Protein AF-A0A523JUL0-F1 (afdb_monomer_lite)

Structure (mmCIF, N/CA/C/O backbone):
data_AF-A0A523JUL0-F1
#
_entry.id   AF-A0A523JUL0-F1
#
loop_
_atom_site.group_PDB
_atom_site.id
_atom_site.type_symbol
_atom_site.label_atom_id
_atom_site.label_alt_id
_atom_site.label_comp_id
_atom_site.label_asym_id
_atom_site.label_entity_id
_atom_site.label_seq_id
_atom_site.pdbx_PDB_ins_code
_atom_site.Cartn_x
_atom_site.Cartn_y
_atom_site.Cartn_z
_atom_site.occupancy
_atom_site.B_iso_or_equiv
_atom_site.auth_seq_id
_atom_site.auth_comp_id
_atom_site.auth_asym_id
_atom_site.auth_atom_id
_atom_site.pdbx_PDB_model_num
ATOM 1 N N . MET A 1 1 ? -17.500 -25.337 -5.938 1.00 63.12 1 MET A N 1
ATOM 2 C CA . MET A 1 1 ? -17.241 -23.874 -6.028 1.00 63.12 1 MET A CA 1
ATOM 3 C C . MET A 1 1 ? -15.945 -23.398 -5.351 1.00 63.12 1 MET A C 1
ATOM 5 O O . MET A 1 1 ? -15.317 -22.486 -5.871 1.00 63.12 1 MET A O 1
ATOM 9 N N . ARG A 1 2 ? -15.477 -24.006 -4.244 1.00 71.81 2 ARG A N 1
ATOM 10 C CA . ARG A 1 2 ? -14.191 -23.640 -3.595 1.00 71.81 2 ARG A CA 1
ATOM 11 C C . ARG A 1 2 ? -12.949 -23.859 -4.476 1.00 71.81 2 ARG A C 1
ATOM 13 O O . ARG A 1 2 ? -12.008 -23.078 -4.403 1.00 71.81 2 ARG A O 1
ATOM 20 N N . LEU A 1 3 ? -12.970 -24.890 -5.322 1.00 74.12 3 LEU A N 1
ATOM 21 C CA . LEU A 1 3 ? -11.895 -25.204 -6.273 1.00 74.12 3 LEU A CA 1
ATOM 22 C C . LEU A 1 3 ? -11.822 -24.188 -7.423 1.00 74.12 3 LEU A C 1
ATOM 24 O O . LEU A 1 3 ? -10.732 -23.753 -7.760 1.00 74.12 3 LEU A O 1
ATOM 28 N N . LEU A 1 4 ? -12.973 -23.730 -7.928 1.00 83.12 4 LEU A N 1
ATOM 29 C CA . LEU A 1 4 ? -13.059 -22.721 -8.993 1.00 83.12 4 LEU A CA 1
ATOM 30 C C . LEU A 1 4 ? -12.527 -21.356 -8.530 1.00 83.12 4 LEU A C 1
ATOM 32 O O . LEU A 1 4 ? -11.818 -20.661 -9.248 1.00 83.12 4 LEU A O 1
ATOM 36 N N . ARG A 1 5 ? -12.824 -20.987 -7.278 1.00 84.44 5 ARG A N 1
ATOM 37 C CA . ARG A 1 5 ? -12.300 -19.757 -6.671 1.00 84.44 5 ARG A CA 1
ATOM 38 C C . ARG A 1 5 ? -10.791 -19.841 -6.411 1.00 84.44 5 ARG A C 1
ATOM 40 O O . ARG A 1 5 ? -10.106 -18.833 -6.536 1.00 84.44 5 ARG A O 1
ATOM 47 N N . ARG A 1 6 ? -10.276 -21.032 -6.070 1.00 88.31 6 ARG A N 1
ATOM 48 C CA . ARG A 1 6 ? -8.833 -21.289 -5.922 1.00 88.31 6 ARG A CA 1
ATOM 49 C C . ARG A 1 6 ? -8.107 -21.252 -7.263 1.00 88.31 6 ARG A C 1
ATOM 51 O O . ARG A 1 6 ? -7.078 -20.599 -7.346 1.00 88.31 6 ARG A O 1
ATOM 58 N N . SER A 1 7 ? -8.644 -21.886 -8.305 1.00 90.94 7 SER A N 1
ATOM 59 C C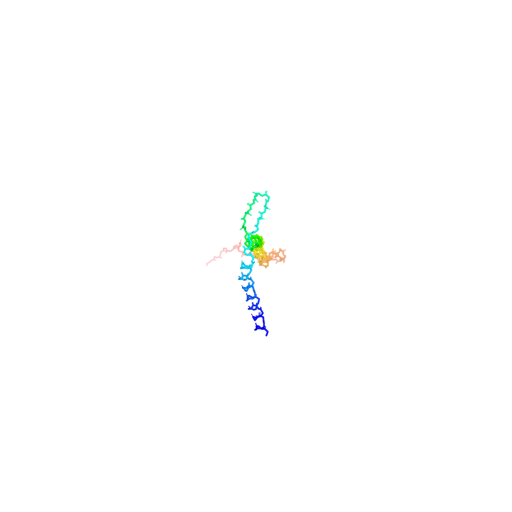A . SER A 1 7 ? -8.027 -21.872 -9.635 1.00 90.94 7 SER A CA 1
ATOM 60 C C . SER A 1 7 ? -8.000 -20.468 -10.230 1.00 90.94 7 SER A C 1
ATOM 62 O O . SER A 1 7 ? -6.983 -20.073 -10.784 1.00 90.94 7 SER A O 1
ATOM 64 N N . LEU A 1 8 ? -9.062 -19.678 -10.043 1.00 91.88 8 LEU A N 1
ATOM 65 C CA . LEU A 1 8 ? -9.094 -18.283 -10.483 1.00 91.88 8 LEU A CA 1
ATOM 66 C C . LEU A 1 8 ? -8.001 -17.456 -9.789 1.00 91.88 8 LEU A C 1
ATOM 68 O O . LEU A 1 8 ? -7.280 -16.720 -10.450 1.00 91.88 8 LEU A O 1
ATOM 72 N N . TRP A 1 9 ? -7.806 -17.647 -8.481 1.00 92.94 9 TRP A N 1
ATOM 73 C CA . TRP A 1 9 ? -6.705 -17.015 -7.747 1.00 92.94 9 TRP A CA 1
ATOM 74 C C . TRP A 1 9 ? -5.323 -17.439 -8.255 1.00 92.94 9 TRP A C 1
ATOM 76 O O . TRP A 1 9 ? -4.453 -16.591 -8.424 1.00 92.94 9 TRP A O 1
ATOM 86 N N . VAL A 1 10 ? -5.125 -18.730 -8.531 1.00 92.62 10 VAL A N 1
ATOM 87 C CA . VAL A 1 10 ? -3.861 -19.244 -9.083 1.00 92.62 10 VAL A CA 1
ATOM 88 C C . VAL A 1 10 ? -3.587 -18.655 -10.466 1.00 92.62 10 VAL A C 1
ATOM 90 O O . VAL A 1 10 ? -2.465 -18.234 -10.720 1.00 92.62 10 VAL A O 1
ATOM 93 N N . ILE A 1 11 ? -4.600 -18.560 -11.332 1.00 93.81 11 ILE A N 1
ATOM 94 C CA . ILE A 1 11 ? -4.474 -17.954 -12.666 1.00 93.81 11 ILE A CA 1
ATOM 95 C C . ILE A 1 11 ? -4.117 -16.472 -12.554 1.00 93.81 11 ILE A C 1
ATOM 97 O O . ILE A 1 11 ? -3.213 -16.017 -13.246 1.00 93.81 11 ILE A O 1
ATOM 101 N N . VAL A 1 12 ? -4.778 -15.726 -11.665 1.00 93.31 12 VAL A N 1
ATOM 102 C CA . VAL A 1 12 ? -4.469 -14.307 -11.439 1.00 93.31 12 VAL A CA 1
ATOM 103 C C . VAL A 1 12 ? -3.038 -14.134 -10.935 1.00 93.31 12 VAL A C 1
ATOM 105 O O . VAL A 1 12 ? -2.314 -13.299 -11.463 1.00 93.31 12 VAL A O 1
ATOM 108 N N . ILE A 1 13 ? -2.601 -14.943 -9.965 1.00 92.56 13 ILE A N 1
ATOM 109 C CA . ILE A 1 13 ? -1.222 -14.907 -9.457 1.00 92.56 13 ILE A CA 1
ATOM 110 C C . ILE A 1 13 ? -0.223 -15.251 -10.566 1.00 92.56 13 ILE A C 1
ATOM 112 O O . ILE A 1 13 ? 0.768 -14.546 -10.727 1.00 92.56 13 ILE A O 1
ATOM 116 N N . ALA A 1 14 ? -0.483 -16.305 -11.341 1.00 91.75 14 ALA A N 1
ATOM 117 C CA . ALA A 1 14 ? 0.384 -16.724 -12.437 1.00 91.75 14 ALA A CA 1
ATOM 118 C C . ALA A 1 14 ? 0.481 -15.646 -13.527 1.00 91.75 14 ALA A C 1
ATOM 120 O O . ALA A 1 14 ? 1.576 -15.349 -13.995 1.00 91.75 14 ALA A O 1
ATOM 121 N N . ALA A 1 15 ? -0.639 -15.012 -13.883 1.00 89.06 15 ALA A N 1
ATOM 122 C CA . ALA A 1 15 ? -0.665 -13.889 -14.812 1.00 89.06 15 ALA A CA 1
ATOM 123 C C . ALA A 1 15 ? 0.112 -12.685 -14.261 1.00 89.06 15 ALA A C 1
ATOM 125 O O . ALA A 1 15 ? 0.897 -12.082 -14.987 1.00 89.06 15 ALA A O 1
ATOM 126 N N . LEU A 1 16 ? -0.049 -12.368 -12.973 1.00 89.00 16 LEU A N 1
ATOM 127 C CA . LEU A 1 16 ? 0.676 -11.280 -12.317 1.00 89.00 16 LEU A CA 1
ATOM 128 C C . LEU A 1 16 ? 2.191 -11.531 -12.313 1.00 89.00 16 LEU A C 1
ATOM 130 O O . LEU A 1 16 ? 2.959 -10.624 -12.612 1.00 89.00 16 LEU A O 1
ATOM 134 N N . LEU A 1 17 ? 2.615 -12.762 -12.016 1.00 85.88 17 LEU A N 1
ATOM 135 C CA . LEU A 1 17 ? 4.014 -13.197 -12.082 1.00 85.88 17 LEU A CA 1
ATOM 136 C C . LEU A 1 17 ? 4.562 -13.112 -13.503 1.00 85.88 17 LEU A C 1
ATOM 138 O O . LEU A 1 17 ? 5.659 -12.599 -13.703 1.00 85.88 17 LEU A O 1
ATOM 142 N N . TYR A 1 18 ? 3.794 -13.583 -14.486 1.00 87.94 18 TYR A N 1
ATOM 143 C CA . TYR A 1 18 ? 4.187 -13.529 -15.888 1.00 87.94 18 TYR A CA 1
ATOM 144 C C . TYR A 1 18 ? 4.385 -12.083 -16.348 1.00 87.94 18 TYR A C 1
ATOM 146 O O . TYR A 1 18 ? 5.451 -11.750 -16.858 1.00 87.94 18 TYR A O 1
ATOM 154 N N . VAL A 1 19 ? 3.407 -11.207 -16.096 1.00 83.81 19 VAL A N 1
ATOM 155 C CA . VAL A 1 19 ? 3.506 -9.777 -16.416 1.00 83.81 19 VAL A CA 1
ATOM 156 C C . VAL A 1 19 ? 4.667 -9.143 -15.654 1.00 83.81 19 VAL A C 1
ATOM 158 O O . VAL A 1 19 ? 5.495 -8.486 -16.269 1.00 83.81 19 VAL A O 1
ATOM 161 N N . GLY A 1 20 ? 4.794 -9.392 -14.350 1.00 81.31 20 GLY A N 1
ATOM 162 C CA . GLY A 1 20 ? 5.873 -8.850 -13.523 1.00 81.31 20 GLY A CA 1
ATOM 163 C C . GLY A 1 20 ? 7.273 -9.279 -13.969 1.00 81.31 20 GLY A C 1
ATOM 164 O O . GLY A 1 20 ? 8.210 -8.500 -13.839 1.00 81.31 20 GLY A O 1
ATOM 165 N N . TRP A 1 21 ? 7.418 -10.477 -14.538 1.00 80.56 21 TRP A N 1
ATOM 166 C CA . TRP A 1 21 ? 8.682 -10.957 -15.099 1.00 80.56 21 TRP A CA 1
ATOM 167 C C . TRP A 1 21 ? 8.975 -10.377 -16.487 1.00 80.56 21 TRP A C 1
ATOM 169 O O . TRP A 1 21 ? 10.107 -10.003 -16.786 1.00 80.56 21 TRP A O 1
ATOM 179 N N . ARG A 1 22 ? 7.960 -10.295 -17.354 1.00 81.50 22 ARG A N 1
ATOM 180 C CA . ARG A 1 22 ? 8.109 -9.808 -18.735 1.00 81.50 22 ARG A CA 1
ATOM 181 C C . ARG A 1 22 ? 8.311 -8.298 -18.803 1.00 81.50 22 ARG A C 1
ATOM 183 O O . ARG A 1 22 ? 9.089 -7.814 -19.623 1.00 81.50 22 ARG A O 1
ATOM 190 N N . PHE A 1 23 ? 7.631 -7.560 -17.933 1.00 75.81 23 PHE A N 1
ATOM 191 C CA . PHE A 1 23 ? 7.558 -6.105 -17.975 1.00 75.81 23 PHE A CA 1
ATOM 192 C C . PHE A 1 23 ? 8.933 -5.413 -17.848 1.00 75.81 23 PHE A C 1
ATOM 194 O O . PHE A 1 23 ? 9.203 -4.541 -18.675 1.00 75.81 23 PHE A O 1
ATOM 201 N N . PRO A 1 24 ? 9.850 -5.824 -16.945 1.00 77.44 24 PRO A N 1
ATOM 202 C CA . PRO A 1 24 ? 11.205 -5.271 -16.873 1.00 77.44 24 PRO A CA 1
ATOM 203 C C . PRO A 1 24 ? 12.054 -5.573 -18.108 1.00 77.44 24 PRO A C 1
ATOM 205 O O . PRO A 1 24 ? 12.865 -4.744 -18.498 1.00 77.44 24 PRO A O 1
ATOM 208 N N . THR A 1 25 ? 11.873 -6.748 -18.723 1.00 76.00 25 THR A N 1
ATOM 209 C CA . THR A 1 25 ? 12.689 -7.169 -19.875 1.00 76.00 25 THR A CA 1
ATOM 210 C C . THR A 1 25 ? 12.346 -6.414 -21.155 1.00 76.00 25 THR A C 1
ATOM 212 O O . THR A 1 25 ? 13.237 -6.160 -21.956 1.00 76.00 25 THR A O 1
ATOM 215 N N . GLU A 1 26 ? 11.082 -6.023 -21.342 1.00 74.50 26 GLU A N 1
ATOM 216 C CA . GLU A 1 26 ? 10.661 -5.236 -22.513 1.00 74.50 26 GLU A CA 1
ATOM 217 C C . GLU A 1 26 ? 10.750 -3.731 -22.306 1.00 74.50 26 GLU A C 1
ATOM 219 O O . GLU A 1 26 ? 10.916 -2.995 -23.269 1.00 74.50 26 GLU A O 1
ATOM 224 N N . ASN A 1 27 ? 10.653 -3.269 -21.060 1.00 69.56 27 ASN A N 1
ATOM 225 C CA . ASN A 1 27 ? 10.635 -1.846 -20.717 1.00 69.56 27 ASN A CA 1
ATOM 226 C C . ASN A 1 27 ? 11.909 -1.456 -19.953 1.00 69.56 27 ASN A C 1
ATOM 228 O O . ASN A 1 27 ? 11.863 -0.675 -18.999 1.00 69.56 27 ASN A O 1
ATOM 232 N N . ALA A 1 28 ? 13.040 -2.052 -20.342 1.00 69.38 28 ALA A N 1
ATOM 233 C CA . ALA A 1 28 ? 14.364 -1.740 -19.803 1.00 69.38 28 ALA A CA 1
ATOM 234 C C . ALA A 1 28 ? 14.922 -0.411 -20.335 1.00 69.38 28 ALA A C 1
ATOM 236 O O . ALA A 1 28 ? 15.940 0.068 -19.837 1.00 69.38 28 ALA A O 1
ATOM 237 N N . GLU A 1 29 ? 14.273 0.179 -21.340 1.00 74.62 29 GLU A N 1
ATOM 238 C CA . GLU A 1 29 ? 14.655 1.475 -21.882 1.00 74.62 29 GLU A CA 1
ATOM 239 C C . GLU A 1 29 ? 14.487 2.557 -20.804 1.00 74.62 29 GLU A C 1
ATOM 241 O O . GLU A 1 29 ? 13.408 2.759 -20.237 1.00 74.62 29 GLU A O 1
ATOM 246 N N . GLY A 1 30 ? 15.605 3.192 -20.452 1.00 72.88 30 GLY A N 1
ATOM 247 C CA . GLY A 1 30 ? 15.655 4.221 -19.424 1.00 72.88 30 GLY A CA 1
ATOM 248 C C . GLY A 1 30 ? 15.119 5.535 -19.971 1.00 72.88 30 GLY A C 1
ATOM 249 O O . GLY A 1 30 ? 15.658 6.066 -20.938 1.00 72.88 30 GLY A O 1
ATOM 250 N N . ILE A 1 31 ? 14.087 6.083 -19.334 1.00 75.38 31 ILE A N 1
ATOM 251 C CA . ILE A 1 31 ? 13.537 7.394 -19.689 1.00 75.38 31 ILE A CA 1
ATOM 252 C C . ILE A 1 31 ? 14.048 8.418 -18.673 1.00 75.38 31 ILE A C 1
ATOM 254 O O . ILE A 1 31 ? 14.170 8.125 -17.482 1.00 75.38 31 ILE A O 1
ATOM 258 N N . ALA A 1 32 ? 14.366 9.627 -19.137 1.00 76.25 32 ALA A N 1
ATOM 259 C CA . ALA A 1 32 ? 14.673 10.744 -18.251 1.00 76.25 32 ALA A CA 1
ATOM 260 C C . ALA A 1 32 ? 13.377 11.255 -17.606 1.00 76.25 32 ALA A C 1
ATOM 262 O O . ALA A 1 32 ? 12.456 11.679 -18.306 1.00 76.25 32 ALA A O 1
ATOM 263 N N . ILE A 1 33 ? 13.296 11.215 -16.275 1.00 74.38 33 ILE A N 1
ATOM 264 C CA . ILE A 1 33 ? 12.126 11.698 -15.538 1.00 74.38 33 ILE A CA 1
ATOM 265 C C . ILE A 1 33 ? 12.496 12.998 -14.828 1.00 74.38 33 ILE A C 1
ATOM 267 O O . ILE A 1 33 ? 13.289 13.007 -13.883 1.00 74.38 33 ILE A O 1
ATOM 271 N N . SER A 1 34 ? 11.897 14.097 -15.281 1.00 77.19 34 SER A N 1
ATOM 272 C CA . SER A 1 34 ? 12.016 15.408 -14.642 1.00 77.19 34 SER A CA 1
ATOM 273 C C . SER A 1 34 ? 10.928 15.581 -13.587 1.00 77.19 34 SER A C 1
ATOM 275 O O . SER A 1 34 ? 9.740 15.613 -13.904 1.00 77.19 34 SER A O 1
ATOM 277 N N . TYR A 1 35 ? 11.338 15.717 -12.330 1.00 78.94 35 TYR A N 1
ATOM 278 C CA . TYR A 1 35 ? 10.473 16.026 -11.196 1.00 78.94 35 TYR A CA 1
ATOM 279 C C . TYR A 1 35 ? 10.657 17.480 -10.750 1.00 78.94 35 TYR A C 1
ATOM 281 O O . TYR A 1 35 ? 11.620 18.150 -11.116 1.00 78.94 35 TYR A O 1
ATOM 289 N N . LEU A 1 36 ? 9.752 17.958 -9.889 1.00 76.69 36 LEU A N 1
ATOM 290 C CA . LEU A 1 36 ? 9.770 19.329 -9.362 1.00 76.69 36 LEU A CA 1
ATOM 291 C C . LEU A 1 36 ? 11.075 19.688 -8.616 1.00 76.69 36 LEU A C 1
ATOM 293 O O . LEU A 1 36 ? 11.420 20.860 -8.528 1.00 76.69 36 LEU A O 1
ATOM 297 N N . PHE A 1 37 ? 11.802 18.689 -8.100 1.00 81.00 37 PHE A N 1
ATOM 298 C CA . PHE A 1 37 ? 13.017 18.864 -7.290 1.00 81.00 37 PHE A CA 1
ATOM 299 C C . PHE A 1 37 ? 14.301 18.322 -7.941 1.00 81.00 37 PHE A C 1
ATOM 301 O O . PHE A 1 37 ? 15.346 18.316 -7.296 1.00 81.00 37 PHE A O 1
ATOM 308 N N . GLY A 1 38 ? 14.248 17.846 -9.188 1.00 75.50 38 GLY A N 1
ATOM 309 C CA . GLY A 1 38 ? 15.424 17.303 -9.871 1.00 75.50 38 GLY A CA 1
ATOM 310 C C . GLY A 1 38 ? 15.089 16.362 -11.023 1.00 75.50 38 GLY A C 1
ATOM 311 O O . GLY A 1 38 ? 13.933 16.000 -11.241 1.00 75.50 38 GLY A O 1
ATOM 312 N N . THR A 1 39 ? 16.120 15.955 -11.756 1.00 78.19 39 THR A N 1
ATOM 313 C CA . THR A 1 39 ? 16.021 15.061 -12.913 1.00 78.19 39 THR A CA 1
ATOM 314 C C . THR A 1 39 ? 16.716 13.742 -12.613 1.00 78.19 39 THR A C 1
ATOM 316 O O . THR A 1 39 ? 17.886 13.729 -12.233 1.00 78.19 39 THR A O 1
ATOM 319 N N . PHE A 1 40 ? 16.010 12.630 -12.803 1.00 76.44 40 PHE A N 1
ATOM 320 C CA . PHE A 1 40 ? 16.631 11.312 -12.808 1.00 76.44 40 PHE A CA 1
ATOM 321 C C . PHE A 1 40 ? 16.861 10.874 -14.252 1.00 76.44 40 PHE A C 1
ATOM 323 O O . PHE A 1 40 ? 15.909 10.718 -15.019 1.00 76.44 40 PHE A O 1
ATOM 330 N N . GLU A 1 41 ? 18.124 10.680 -14.620 1.00 73.50 41 GLU A N 1
ATOM 331 C CA . GLU A 1 41 ? 18.499 10.128 -15.919 1.00 73.50 41 GLU A CA 1
ATOM 332 C C . GLU A 1 41 ? 18.451 8.596 -15.886 1.00 73.50 41 GLU A C 1
ATOM 334 O O . GLU A 1 41 ? 18.785 7.971 -14.880 1.00 73.50 41 GLU A O 1
ATOM 339 N N . ALA A 1 42 ? 18.029 8.000 -17.004 1.00 75.94 42 ALA A N 1
ATOM 340 C CA . ALA A 1 42 ? 18.061 6.558 -17.248 1.00 75.94 42 ALA A CA 1
ATOM 341 C C . ALA A 1 42 ? 17.320 5.682 -16.215 1.00 75.94 42 ALA A C 1
ATOM 343 O O . ALA A 1 42 ? 17.737 4.555 -15.942 1.00 75.94 42 ALA A O 1
ATOM 344 N N . VAL A 1 43 ? 16.196 6.151 -15.660 1.00 77.44 43 VAL A N 1
ATOM 345 C CA . VAL A 1 43 ? 15.364 5.306 -14.790 1.00 77.44 43 VAL A CA 1
ATOM 346 C C . VAL A 1 43 ? 14.417 4.468 -15.651 1.00 77.44 43 VAL A C 1
ATOM 348 O O . VAL A 1 43 ? 13.636 5.033 -16.423 1.00 77.44 43 VAL A O 1
ATOM 351 N N . PRO A 1 44 ? 14.430 3.127 -15.526 1.00 80.94 44 PRO A N 1
ATOM 352 C CA . PRO A 1 44 ? 13.452 2.292 -16.205 1.00 80.94 44 PRO A CA 1
ATOM 353 C C . PRO A 1 44 ? 12.044 2.607 -15.700 1.00 80.94 44 PRO A C 1
ATOM 355 O O . PRO A 1 44 ? 11.802 2.680 -14.490 1.00 80.94 44 PRO A O 1
ATOM 358 N N . VAL A 1 45 ? 11.091 2.737 -16.622 1.00 79.00 45 VAL A N 1
ATOM 359 C CA . VAL A 1 45 ? 9.698 3.113 -16.313 1.00 79.00 45 VAL A CA 1
ATOM 360 C C . VAL A 1 45 ? 9.082 2.196 -15.258 1.00 79.00 45 VAL A C 1
ATOM 362 O O . VAL A 1 45 ? 8.378 2.656 -14.360 1.00 79.00 45 VAL A O 1
ATOM 365 N N . TRP A 1 46 ? 9.390 0.900 -15.319 1.00 77.38 46 TRP A N 1
ATOM 366 C CA . TRP A 1 46 ? 8.863 -0.082 -14.378 1.00 77.38 46 TRP A CA 1
ATOM 367 C C . TRP A 1 46 ? 9.285 0.187 -12.929 1.00 77.38 46 TRP A C 1
ATOM 369 O O . TRP A 1 46 ? 8.472 0.000 -12.024 1.00 77.38 46 TRP A O 1
ATOM 379 N N . VAL A 1 47 ? 10.510 0.675 -12.701 1.00 81.44 47 VAL A N 1
ATOM 380 C CA . VAL A 1 47 ? 11.009 1.012 -11.359 1.00 81.44 47 VAL A CA 1
ATOM 381 C C . VAL A 1 47 ? 10.242 2.206 -10.811 1.00 81.44 47 VAL A C 1
ATOM 383 O O . VAL A 1 47 ? 9.765 2.162 -9.678 1.00 81.44 47 VAL A O 1
ATOM 386 N N . ALA A 1 48 ? 10.080 3.254 -11.621 1.00 82.25 48 ALA A N 1
ATOM 387 C CA . ALA A 1 48 ? 9.363 4.459 -11.218 1.00 82.25 48 ALA A CA 1
ATOM 388 C C . ALA A 1 48 ? 7.895 4.157 -10.875 1.00 82.25 48 ALA A C 1
ATOM 390 O O . ALA A 1 48 ? 7.380 4.612 -9.854 1.00 82.25 48 ALA A O 1
ATOM 391 N N . LEU A 1 49 ? 7.238 3.332 -11.692 1.00 83.31 49 LEU A N 1
ATOM 392 C CA . LEU A 1 49 ? 5.835 2.965 -11.517 1.00 83.31 49 LEU A CA 1
ATOM 393 C C . LEU A 1 49 ? 5.634 2.072 -10.283 1.00 83.31 49 LEU A C 1
ATOM 395 O O . LEU A 1 49 ? 4.704 2.289 -9.504 1.00 83.31 49 LEU A O 1
ATOM 399 N N . LEU A 1 50 ? 6.545 1.121 -10.053 1.00 84.19 50 LEU A N 1
ATOM 400 C CA . LEU A 1 50 ? 6.533 0.261 -8.870 1.00 84.19 50 LEU A CA 1
ATOM 401 C C . LEU A 1 50 ? 6.826 1.049 -7.587 1.00 84.19 50 LEU A C 1
ATOM 403 O O . LEU A 1 50 ? 6.166 0.825 -6.575 1.00 84.19 50 LEU A O 1
ATOM 407 N N . ALA A 1 51 ? 7.757 2.003 -7.630 1.00 86.38 51 ALA A N 1
ATOM 408 C CA . ALA A 1 51 ? 8.045 2.889 -6.507 1.00 86.38 51 ALA A CA 1
ATOM 409 C C . ALA A 1 51 ? 6.844 3.786 -6.173 1.00 86.38 51 ALA A C 1
ATOM 411 O O . ALA A 1 51 ? 6.438 3.857 -5.013 1.00 86.38 51 ALA A O 1
ATOM 412 N N . ALA A 1 52 ? 6.222 4.411 -7.178 1.00 88.00 52 ALA A N 1
ATOM 413 C CA . ALA A 1 52 ? 5.029 5.235 -6.990 1.00 88.00 52 ALA A CA 1
ATOM 414 C C . ALA A 1 52 ? 3.866 4.425 -6.396 1.00 88.00 52 ALA A C 1
ATOM 416 O O . ALA A 1 52 ? 3.234 4.853 -5.426 1.00 88.00 52 ALA A O 1
ATOM 417 N N . PHE A 1 53 ? 3.625 3.221 -6.926 1.00 89.94 53 PHE A N 1
ATOM 418 C CA . PHE A 1 53 ? 2.626 2.307 -6.383 1.00 89.94 53 PHE A CA 1
ATOM 419 C C . PHE A 1 53 ? 2.960 1.883 -4.948 1.00 89.94 53 PHE A C 1
ATOM 421 O O . PHE A 1 53 ? 2.090 1.924 -4.081 1.00 89.94 53 PHE A O 1
ATOM 428 N N . GLY A 1 54 ? 4.216 1.523 -4.674 1.00 91.81 54 GLY A N 1
ATOM 429 C CA . GLY A 1 54 ? 4.680 1.115 -3.350 1.00 91.81 54 GLY A CA 1
ATOM 430 C C . GLY A 1 54 ? 4.500 2.210 -2.301 1.00 91.81 54 GLY A C 1
ATOM 431 O O . GLY A 1 54 ? 3.978 1.942 -1.220 1.00 91.81 54 GLY A O 1
ATOM 432 N N . ILE A 1 55 ? 4.844 3.456 -2.638 1.00 93.19 55 ILE A N 1
ATOM 433 C CA . ILE A 1 55 ? 4.628 4.622 -1.772 1.00 93.19 55 ILE A CA 1
ATOM 434 C C . ILE A 1 55 ? 3.130 4.838 -1.533 1.00 93.19 55 ILE A C 1
ATOM 436 O O . ILE A 1 55 ? 2.706 4.988 -0.386 1.00 93.19 55 ILE A O 1
ATOM 440 N N . GLY A 1 56 ? 2.312 4.799 -2.589 1.00 92.38 56 GLY A N 1
ATOM 441 C CA . GLY A 1 56 ? 0.859 4.931 -2.475 1.00 92.38 56 GLY A CA 1
ATOM 442 C C . GLY A 1 56 ? 0.236 3.848 -1.588 1.00 92.38 56 GLY A C 1
ATOM 443 O O . GLY A 1 56 ? -0.565 4.154 -0.704 1.00 92.38 56 GLY A O 1
ATOM 444 N N . ALA A 1 57 ? 0.648 2.592 -1.763 1.00 91.75 57 ALA A N 1
ATOM 445 C CA . ALA A 1 57 ? 0.195 1.464 -0.957 1.00 91.75 57 ALA A CA 1
ATOM 446 C C . ALA A 1 57 ? 0.616 1.602 0.513 1.00 91.75 57 ALA A C 1
ATOM 448 O O . ALA A 1 57 ? -0.196 1.349 1.407 1.00 91.75 57 ALA A O 1
ATOM 449 N N . LEU A 1 58 ? 1.846 2.050 0.781 1.00 92.88 58 LEU A N 1
ATOM 450 C CA . LEU A 1 58 ? 2.331 2.326 2.135 1.00 92.88 58 LEU A CA 1
ATOM 451 C C . LEU A 1 58 ? 1.495 3.406 2.820 1.00 92.88 58 LEU A C 1
ATOM 453 O O . LEU A 1 58 ? 1.017 3.198 3.934 1.00 92.88 58 LEU A O 1
ATOM 457 N N . LEU A 1 59 ? 1.268 4.532 2.140 1.00 93.44 59 LEU A N 1
ATOM 458 C CA . LEU A 1 59 ? 0.462 5.633 2.667 1.00 93.44 59 LEU A CA 1
ATOM 459 C C . LEU A 1 59 ? -0.990 5.211 2.905 1.00 93.44 59 LEU A C 1
ATOM 461 O O . LEU A 1 59 ? -1.548 5.507 3.961 1.00 93.44 59 LEU A O 1
ATOM 465 N N . ALA A 1 60 ? -1.593 4.474 1.971 1.00 91.00 60 ALA A N 1
ATOM 466 C CA . ALA A 1 60 ? -2.948 3.952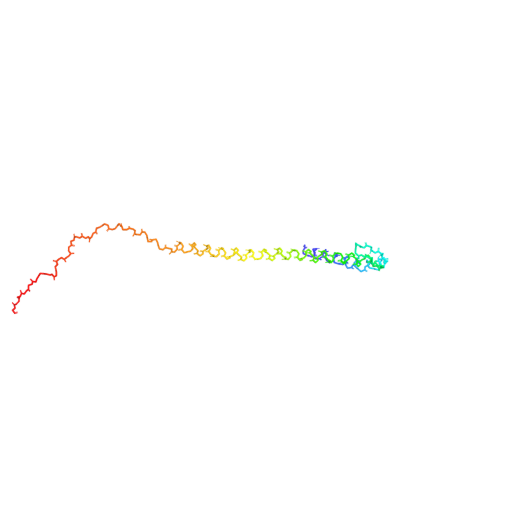 2.121 1.00 91.00 60 ALA A CA 1
ATOM 467 C C . ALA A 1 60 ? -3.056 2.979 3.304 1.00 91.00 60 ALA A C 1
ATOM 469 O O . ALA A 1 60 ? -3.999 3.057 4.095 1.00 91.00 60 ALA A O 1
ATOM 470 N N . THR A 1 61 ? -2.068 2.095 3.464 1.00 89.31 61 THR A N 1
ATOM 471 C CA . THR A 1 61 ? -2.012 1.140 4.577 1.00 89.31 61 THR A CA 1
ATOM 472 C C . THR A 1 61 ? -1.849 1.863 5.908 1.00 89.31 61 THR A C 1
ATOM 474 O O . THR A 1 61 ? -2.572 1.561 6.854 1.00 89.31 61 THR A O 1
ATOM 477 N N . MET A 1 62 ? -0.964 2.859 5.970 1.00 91.69 62 MET A N 1
ATOM 478 C CA . MET A 1 62 ? -0.756 3.688 7.156 1.00 91.69 62 MET A CA 1
ATOM 479 C C . MET A 1 62 ? -2.023 4.475 7.523 1.00 91.69 62 MET A C 1
ATOM 481 O O . MET A 1 62 ? -2.444 4.504 8.675 1.00 91.69 62 MET A O 1
ATOM 485 N N . ALA A 1 63 ? -2.692 5.082 6.543 1.00 90.62 63 ALA A N 1
ATOM 486 C CA . ALA A 1 63 ? -3.935 5.813 6.779 1.00 90.62 63 ALA A CA 1
ATOM 487 C C . ALA A 1 63 ? -5.067 4.888 7.260 1.00 90.62 63 ALA A C 1
ATOM 489 O O . ALA A 1 63 ? -5.827 5.237 8.168 1.00 90.62 63 ALA A O 1
ATOM 490 N N . SER A 1 64 ? -5.178 3.696 6.669 1.00 89.56 64 SER A N 1
ATOM 491 C CA . SER A 1 64 ? -6.171 2.694 7.056 1.00 89.56 64 SER A CA 1
ATOM 492 C C . SER A 1 64 ? -5.906 2.142 8.460 1.00 89.56 64 SER A C 1
ATOM 494 O O . SER A 1 64 ? -6.824 2.076 9.280 1.00 89.56 64 SER A O 1
ATOM 496 N N . SER A 1 65 ? -4.649 1.826 8.787 1.00 85.62 65 SER A N 1
ATOM 497 C CA . SER A 1 65 ? -4.274 1.281 10.095 1.00 85.62 65 SER A CA 1
ATOM 498 C C . SER A 1 65 ? -4.594 2.250 11.234 1.00 85.62 65 SER A C 1
ATOM 500 O O . SER A 1 65 ? -5.139 1.832 12.255 1.00 85.62 65 SER A O 1
ATOM 502 N N . LEU A 1 66 ? -4.377 3.554 11.035 1.00 86.25 66 LEU A N 1
ATOM 503 C CA . LEU A 1 66 ? -4.750 4.587 12.004 1.00 86.25 66 LEU A CA 1
ATOM 504 C C . LEU A 1 66 ? -6.265 4.638 12.251 1.00 86.25 66 LEU A C 1
ATOM 506 O O . LEU A 1 66 ? -6.703 4.784 13.395 1.00 86.25 66 LEU A O 1
ATOM 510 N N . ARG A 1 67 ? -7.087 4.480 11.205 1.00 83.44 67 ARG A N 1
ATOM 511 C CA . ARG A 1 67 ? -8.552 4.418 11.357 1.00 83.44 67 ARG A CA 1
ATOM 512 C C . ARG A 1 67 ? -8.984 3.182 12.134 1.00 83.44 67 ARG A C 1
ATOM 514 O O . ARG A 1 67 ? -9.811 3.298 13.036 1.00 83.44 67 ARG A O 1
ATOM 521 N N . VAL A 1 68 ? -8.400 2.027 11.823 1.00 84.19 68 VAL A N 1
ATOM 522 C CA . VAL A 1 68 ? -8.674 0.769 12.531 1.00 84.19 68 VAL A CA 1
ATOM 523 C C . VAL A 1 68 ? -8.253 0.869 13.999 1.00 84.19 68 VAL A C 1
ATOM 525 O O . VAL A 1 68 ? -9.021 0.491 14.883 1.00 84.19 68 VAL A O 1
ATOM 528 N N . ALA A 1 69 ? -7.088 1.454 14.282 1.00 80.19 69 ALA A N 1
ATOM 529 C CA . ALA A 1 69 ? -6.609 1.678 15.643 1.00 80.19 69 ALA A CA 1
ATOM 530 C C . ALA A 1 69 ? -7.551 2.595 16.440 1.00 80.19 69 ALA A C 1
ATOM 532 O O . ALA A 1 69 ? -7.904 2.290 17.582 1.00 80.19 69 ALA A O 1
ATOM 533 N N . LYS A 1 70 ? -8.030 3.685 15.824 1.00 80.19 70 LYS A N 1
ATOM 534 C CA . LYS A 1 70 ? -9.023 4.578 16.438 1.00 80.19 70 LYS A CA 1
ATOM 535 C C . LYS A 1 70 ? -10.327 3.839 16.744 1.00 80.19 70 LYS A C 1
ATOM 537 O O . LYS A 1 70 ? -10.873 4.003 17.834 1.00 80.19 70 LYS A O 1
ATOM 542 N N . LEU A 1 71 ? -10.790 2.990 15.826 1.00 77.62 71 LEU A N 1
ATOM 543 C CA . LEU A 1 71 ? -11.980 2.166 16.030 1.00 77.62 71 LEU A CA 1
ATOM 544 C C . LEU A 1 71 ? -11.803 1.209 17.218 1.00 77.62 71 LEU A C 1
ATOM 546 O O . LEU A 1 71 ? -12.651 1.184 18.108 1.00 77.62 71 LEU A O 1
ATOM 550 N N . GLY A 1 72 ? -10.665 0.517 17.310 1.00 79.25 72 GLY A N 1
ATOM 551 C CA . GLY A 1 72 ? -10.362 -0.378 18.432 1.00 79.25 72 GLY A CA 1
ATOM 552 C C . GLY A 1 72 ? -10.366 0.330 19.793 1.00 79.25 72 GLY A C 1
ATOM 553 O O . GLY A 1 72 ? -10.907 -0.194 20.771 1.00 79.25 72 GLY A O 1
ATOM 554 N N . LEU A 1 73 ? -9.842 1.559 19.857 1.00 75.12 73 LEU A N 1
ATOM 555 C CA . LEU A 1 73 ? -9.892 2.384 21.070 1.00 75.12 73 LEU A CA 1
ATOM 556 C C . LEU A 1 73 ? -11.328 2.764 21.449 1.00 75.12 73 LEU A C 1
ATOM 558 O O . LEU A 1 73 ? -11.686 2.701 22.627 1.00 75.12 73 LEU A O 1
ATOM 562 N N . THR A 1 74 ? -12.166 3.118 20.469 1.00 77.31 74 THR A N 1
ATOM 563 C CA . THR A 1 74 ? -13.582 3.415 20.728 1.00 77.31 74 THR A CA 1
ATOM 564 C C . THR A 1 74 ? -14.344 2.182 21.203 1.00 77.31 74 THR A C 1
ATOM 566 O O . THR A 1 74 ? -15.061 2.272 22.192 1.00 77.31 74 THR A O 1
ATOM 569 N N . THR A 1 75 ? -14.112 1.004 20.618 1.00 78.38 75 THR A N 1
ATOM 570 C CA . THR A 1 75 ? -14.725 -0.255 21.069 1.00 78.38 75 THR A CA 1
ATOM 571 C C . THR A 1 75 ? -14.359 -0.582 22.515 1.00 78.38 75 THR A C 1
ATOM 573 O O . THR A 1 75 ? -15.216 -1.003 23.292 1.00 78.38 75 THR A O 1
ATOM 576 N N . ARG A 1 76 ? -13.100 -0.353 22.912 1.00 77.12 76 ARG A N 1
ATOM 577 C CA . ARG A 1 76 ? -12.663 -0.566 24.298 1.00 77.12 76 ARG A CA 1
ATOM 578 C C . ARG A 1 76 ? -13.334 0.411 25.268 1.00 77.12 76 ARG A C 1
ATOM 580 O O . ARG A 1 76 ? -13.694 0.004 26.368 1.00 77.12 76 ARG A O 1
ATOM 587 N N . ARG A 1 77 ? -13.537 1.669 24.856 1.00 77.81 77 ARG A N 1
ATOM 588 C CA . ARG A 1 77 ? -14.297 2.660 25.635 1.00 77.81 77 ARG A CA 1
ATOM 589 C C . ARG A 1 77 ? -15.768 2.267 25.767 1.00 77.81 77 ARG A C 1
ATOM 591 O O . ARG A 1 77 ? -16.254 2.216 26.886 1.00 77.81 77 ARG A O 1
ATOM 598 N N . TYR A 1 78 ? -16.429 1.902 24.668 1.00 77.25 78 TYR A N 1
ATOM 599 C CA . TYR A 1 78 ? -17.834 1.484 24.688 1.00 77.25 78 TYR A CA 1
ATOM 600 C C . TYR A 1 78 ? -18.069 0.254 25.565 1.00 77.25 78 TYR A C 1
ATOM 602 O O . TYR A 1 78 ? -19.028 0.238 26.324 1.00 77.25 78 TYR A O 1
ATOM 610 N N . ARG A 1 79 ? -17.167 -0.738 25.547 1.00 80.19 79 ARG A N 1
ATOM 611 C CA . ARG A 1 79 ? -17.243 -1.883 26.471 1.00 80.19 79 ARG A CA 1
ATOM 612 C C . ARG A 1 79 ? -17.178 -1.467 27.939 1.00 80.19 79 ARG A C 1
ATOM 614 O O . ARG A 1 79 ? -17.910 -2.016 28.748 1.00 80.19 79 ARG A O 1
ATOM 621 N N . LYS A 1 80 ? -16.310 -0.509 28.279 1.00 79.56 80 LYS A N 1
ATOM 622 C CA . LYS A 1 80 ? -16.207 -0.011 29.655 1.00 79.56 80 LYS A CA 1
ATOM 623 C C . LYS A 1 80 ? -17.492 0.709 30.072 1.00 79.56 80 LYS A C 1
ATOM 625 O O . LYS A 1 80 ? -18.031 0.403 31.122 1.00 79.56 80 LYS A O 1
ATOM 630 N N . THR A 1 81 ? -18.017 1.578 29.209 1.00 83.12 81 THR A N 1
ATOM 631 C CA . THR A 1 81 ? -19.278 2.290 29.455 1.00 83.12 81 THR A CA 1
ATOM 632 C C . THR A 1 81 ? -20.460 1.335 29.620 1.00 83.12 81 THR A C 1
ATOM 634 O O . THR A 1 81 ? -21.263 1.530 30.518 1.00 83.12 81 THR A O 1
ATOM 637 N N . VAL A 1 82 ? -20.555 0.282 28.801 1.00 84.00 82 VAL A N 1
ATOM 638 C CA . VAL A 1 82 ? -21.613 -0.735 28.935 1.00 84.00 82 VAL A CA 1
ATOM 639 C C . VAL A 1 82 ? -21.529 -1.448 30.284 1.00 84.00 82 VAL A C 1
ATOM 641 O O . VAL A 1 82 ? -22.545 -1.564 30.958 1.00 84.00 82 VAL A O 1
ATOM 644 N N . ASN A 1 83 ? -20.332 -1.860 30.709 1.00 84.69 83 ASN A N 1
ATOM 645 C CA . ASN A 1 83 ? -20.153 -2.520 32.003 1.00 84.69 83 ASN A CA 1
ATOM 646 C C . ASN A 1 83 ? -20.493 -1.597 33.186 1.00 84.69 83 ASN A C 1
ATOM 648 O O . ASN A 1 83 ? -21.092 -2.054 34.156 1.00 84.69 83 ASN A O 1
ATOM 652 N N . ASP A 1 84 ? -20.119 -0.316 33.110 1.00 85.38 84 ASP A N 1
ATOM 653 C CA . ASP A 1 84 ? -20.432 0.665 34.156 1.00 85.38 84 ASP A CA 1
ATOM 654 C C . ASP A 1 84 ? -21.960 0.890 34.251 1.00 85.38 84 ASP A C 1
ATOM 656 O O . ASP A 1 84 ? -22.517 0.868 35.347 1.00 85.38 84 ASP A O 1
ATOM 660 N N . LEU A 1 85 ? -22.665 0.990 33.113 1.00 82.31 85 LEU A N 1
ATOM 661 C CA . LEU A 1 85 ? -24.133 1.086 33.082 1.00 82.31 85 LEU A CA 1
ATOM 662 C C . LEU A 1 85 ? -24.821 -0.183 33.612 1.00 82.31 85 LEU A C 1
ATOM 664 O O . LEU A 1 85 ? -25.813 -0.093 34.334 1.00 82.31 85 LEU A O 1
ATOM 668 N N . GLU A 1 86 ? -24.320 -1.372 33.271 1.00 86.94 86 GLU A N 1
ATOM 669 C CA . GLU A 1 86 ? -24.848 -2.630 33.814 1.00 86.94 86 GLU A CA 1
ATOM 670 C C . GLU A 1 86 ? -24.678 -2.707 35.336 1.00 86.94 86 GLU A C 1
ATOM 672 O O . GLU A 1 86 ? -25.582 -3.182 36.029 1.00 86.94 86 GLU A O 1
ATOM 677 N N . ALA A 1 87 ? -23.558 -2.207 35.868 1.00 82.38 87 ALA A N 1
ATOM 678 C CA . ALA A 1 87 ? -23.317 -2.145 37.305 1.00 82.38 87 ALA A CA 1
ATOM 679 C C . ALA A 1 87 ? -24.297 -1.193 38.008 1.00 82.38 87 ALA A C 1
ATOM 681 O O . ALA A 1 87 ? -24.871 -1.575 39.027 1.00 82.38 87 ALA A O 1
ATOM 682 N N . GLU A 1 88 ? -24.558 -0.009 37.446 1.00 85.88 88 GLU A N 1
ATOM 683 C CA . GLU A 1 88 ? -25.551 0.935 37.981 1.00 85.88 88 GLU A CA 1
ATOM 684 C C . GLU A 1 88 ? -26.967 0.347 37.973 1.00 85.88 88 GLU A C 1
ATOM 686 O O . GLU A 1 88 ? -27.678 0.422 38.977 1.00 85.88 88 GLU A O 1
ATOM 691 N N . VAL A 1 89 ? -27.371 -0.315 36.883 1.00 85.62 89 VAL A N 1
ATOM 692 C CA . VAL A 1 89 ? -28.666 -1.013 36.814 1.00 85.62 89 VAL A CA 1
ATOM 693 C C . VAL A 1 89 ? -28.746 -2.118 37.866 1.00 85.62 89 VAL A C 1
ATOM 695 O O . VAL A 1 89 ? -29.773 -2.268 38.529 1.00 85.62 89 VAL A O 1
ATOM 698 N N . HIS A 1 90 ? -27.673 -2.887 38.054 1.00 82.56 90 HIS A N 1
ATOM 699 C CA . HIS A 1 90 ? -27.631 -3.934 39.071 1.00 82.56 90 HIS A CA 1
ATOM 700 C C . HIS A 1 90 ? -27.745 -3.360 40.488 1.00 82.56 90 HIS A C 1
ATOM 702 O O . HIS A 1 90 ? -28.445 -3.924 41.329 1.00 82.56 90 HIS A O 1
ATOM 708 N N . GLN A 1 91 ? -27.102 -2.220 40.738 1.00 82.62 91 GLN A N 1
ATOM 709 C CA . GLN A 1 91 ? -27.122 -1.528 42.021 1.00 82.62 91 GLN A CA 1
ATOM 710 C C . GLN A 1 91 ? -28.497 -0.922 42.323 1.00 82.62 91 GLN A C 1
ATOM 712 O O . GLN A 1 91 ? -28.987 -1.067 43.437 1.00 82.62 91 GLN A O 1
ATOM 717 N N . LEU A 1 92 ? -29.159 -0.329 41.323 1.00 78.31 92 LEU A N 1
ATOM 718 C CA . LEU A 1 92 ? -30.536 0.165 41.433 1.00 78.31 92 LEU A CA 1
ATOM 719 C C . LEU A 1 92 ? -31.542 -0.972 41.638 1.00 78.31 92 LEU A C 1
ATOM 721 O O . LEU A 1 92 ? -32.500 -0.817 42.388 1.00 78.31 92 LEU A O 1
ATOM 725 N N . ARG A 1 93 ? -31.319 -2.132 41.010 1.00 76.31 93 ARG A N 1
ATOM 726 C CA . ARG A 1 93 ? -32.193 -3.304 41.164 1.00 76.31 93 ARG A CA 1
ATOM 727 C C . ARG A 1 93 ? -32.042 -3.986 42.523 1.00 76.31 93 ARG A C 1
ATOM 729 O O . ARG A 1 93 ? -33.013 -4.532 43.034 1.00 76.31 93 ARG A O 1
ATOM 736 N N . ASN A 1 94 ? -30.838 -3.978 43.086 1.00 75.56 94 ASN A N 1
ATOM 737 C CA . ASN A 1 94 ? -30.565 -4.531 44.413 1.00 75.56 94 ASN A CA 1
ATOM 738 C C . ASN A 1 94 ? -30.687 -3.483 45.524 1.00 75.56 94 ASN A C 1
ATOM 740 O O . ASN A 1 94 ? -30.379 -3.792 46.676 1.00 75.56 94 ASN A O 1
ATOM 744 N N . LEU A 1 95 ? -31.111 -2.258 45.201 1.00 68.75 95 LEU A N 1
ATOM 745 C CA . LEU A 1 95 ? -31.370 -1.257 46.217 1.00 68.75 95 LEU A CA 1
ATOM 746 C C . LEU A 1 95 ? -32.564 -1.748 47.051 1.00 68.75 95 LEU A C 1
ATOM 748 O O . LEU A 1 95 ? -33.647 -1.948 46.493 1.00 68.75 95 LEU A O 1
ATOM 752 N N . PRO A 1 96 ? -32.392 -1.987 48.363 1.00 59.41 96 PRO A N 1
ATOM 753 C CA . PRO A 1 96 ? -33.517 -2.329 49.212 1.00 59.41 96 PRO A CA 1
ATOM 754 C C . PRO A 1 96 ? -34.499 -1.159 49.145 1.00 59.41 96 PRO A C 1
ATOM 756 O O . PRO A 1 96 ? -34.120 -0.016 49.403 1.00 59.41 96 PRO A O 1
ATOM 759 N N . LEU A 1 97 ? -35.743 -1.433 48.749 1.00 61.88 97 LEU A N 1
ATOM 760 C CA . LEU A 1 97 ? -36.841 -0.473 48.806 1.00 61.88 97 LEU A CA 1
ATOM 761 C C . LEU A 1 97 ? -37.140 -0.176 50.281 1.00 61.88 97 LEU A C 1
ATOM 763 O O . LEU A 1 97 ? -38.116 -0.661 50.843 1.00 61.88 97 LEU A O 1
ATOM 767 N N . SER A 1 98 ? -36.288 0.620 50.926 1.00 57.44 98 SER A N 1
ATOM 768 C CA . SER A 1 98 ? -36.570 1.250 52.211 1.00 57.44 98 SER A CA 1
ATOM 769 C C . SER A 1 98 ? -37.550 2.392 51.970 1.00 57.44 98 SER A C 1
ATOM 771 O O . SER A 1 98 ? -37.238 3.568 52.123 1.00 57.44 98 SER A O 1
ATOM 773 N N . SER A 1 99 ? -38.750 2.025 51.543 1.00 51.47 99 SER A N 1
ATOM 774 C CA . SER A 1 99 ? -39.948 2.816 51.748 1.00 51.47 99 SER A CA 1
ATOM 775 C C . SER A 1 99 ? -40.994 1.924 52.403 1.00 51.47 99 SER A C 1
ATOM 777 O O . SER A 1 99 ? -42.143 1.884 51.974 1.00 51.47 99 SER A O 1
ATOM 779 N N . ASP A 1 100 ? -40.594 1.241 53.476 1.00 49.50 100 ASP A N 1
ATOM 780 C CA . ASP A 1 100 ? -41.483 1.116 54.626 1.00 49.50 100 ASP A CA 1
ATOM 781 C C . ASP A 1 100 ? -41.400 2.458 55.377 1.00 49.50 100 ASP A C 1
ATOM 783 O O . ASP A 1 100 ? -40.730 2.632 56.395 1.00 49.50 100 ASP A O 1
ATOM 787 N N . GLY A 1 101 ? -41.957 3.485 54.726 1.00 46.47 101 GLY A N 1
ATOM 788 C CA . GLY A 1 101 ? -42.298 4.738 55.372 1.00 46.47 101 GLY A CA 1
ATOM 789 C C . GLY A 1 101 ? -43.433 4.426 56.332 1.00 46.47 101 GLY A C 1
ATOM 790 O O . GLY A 1 101 ? -44.441 3.857 55.922 1.00 46.47 101 GLY A O 1
ATOM 791 N N . GLY A 1 102 ? -43.228 4.760 57.604 1.00 47.69 102 GLY A N 1
ATOM 792 C CA . GLY A 1 102 ? -44.091 4.368 58.708 1.00 47.69 102 GLY A CA 1
ATOM 793 C C . GLY A 1 102 ? -45.585 4.487 58.419 1.00 47.69 102 GLY A C 1
ATOM 794 O O . GLY A 1 102 ? -46.111 5.5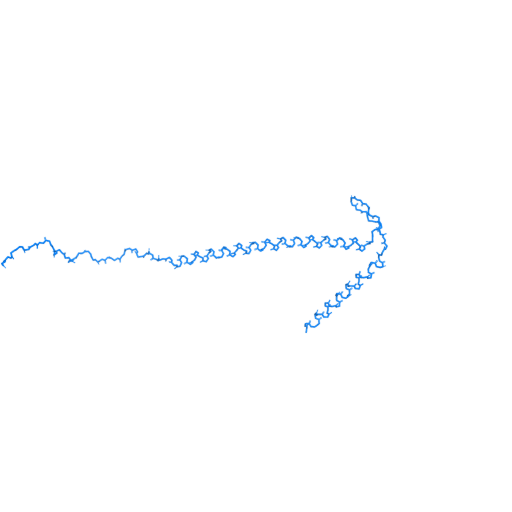87 58.303 1.00 47.69 102 GLY A O 1
ATOM 795 N N . LEU A 1 103 ? -46.254 3.337 58.395 1.00 53.12 103 LEU A N 1
ATOM 796 C CA . LEU A 1 103 ? -47.692 3.165 58.593 1.00 53.12 103 LEU A CA 1
ATOM 797 C C . LEU A 1 103 ? -47.942 1.795 59.258 1.00 53.12 103 LEU A C 1
ATOM 799 O O . LEU A 1 103 ? -48.654 0.946 58.734 1.00 53.12 103 LEU A O 1
ATOM 803 N N . THR A 1 104 ? -47.379 1.581 60.451 1.00 46.06 104 THR A N 1
ATOM 804 C CA . THR A 1 104 ? -47.984 0.688 61.455 1.00 46.06 104 THR A CA 1
ATOM 805 C C . THR A 1 104 ? -48.503 1.538 62.606 1.00 46.06 104 THR A C 1
ATOM 807 O O . THR A 1 104 ? -47.952 1.651 63.697 1.00 46.06 104 THR A O 1
ATOM 810 N N . THR A 1 105 ? -49.615 2.197 62.311 1.00 51.91 105 THR A N 1
ATOM 811 C CA . THR A 1 105 ? -50.623 2.578 63.289 1.00 51.91 105 THR A CA 1
ATOM 812 C C . THR A 1 105 ? -51.021 1.335 64.093 1.00 51.91 105 THR A C 1
ATOM 814 O O . THR A 1 105 ? -51.514 0.368 63.517 1.00 51.91 105 THR A O 1
ATOM 817 N N . GLY A 1 106 ? -50.859 1.385 65.417 1.00 50.62 106 GLY A N 1
ATOM 818 C CA . GLY A 1 106 ? -51.546 0.488 66.352 1.00 50.62 106 GLY A CA 1
ATOM 819 C C . GLY A 1 106 ? -50.619 -0.329 67.246 1.00 50.62 106 GLY A C 1
ATOM 820 O O . GLY A 1 106 ? -50.231 -1.436 66.889 1.00 50.62 106 GLY A O 1
ATOM 821 N N . GLY A 1 107 ? -50.323 0.190 68.441 1.00 44.50 107 GLY A N 1
ATOM 822 C CA . GLY A 1 107 ? -49.675 -0.612 69.482 1.00 44.50 107 GLY A CA 1
ATOM 823 C C . GLY A 1 107 ? -48.961 0.143 70.601 1.00 44.50 107 GLY A C 1
ATOM 824 O O . GLY A 1 107 ? -48.080 -0.432 71.222 1.00 44.50 107 GLY A O 1
ATOM 825 N N . ALA A 1 108 ? -49.297 1.406 70.872 1.00 46.72 108 ALA A N 1
ATOM 826 C CA . ALA A 1 108 ? -48.876 2.089 72.094 1.00 46.72 108 ALA A CA 1
ATOM 827 C C . ALA A 1 108 ? -50.119 2.349 72.951 1.00 46.72 108 ALA A C 1
ATOM 829 O O . ALA A 1 108 ? -50.832 3.325 72.725 1.00 46.72 108 ALA A O 1
ATOM 830 N N . GLY A 1 109 ? -50.403 1.449 73.896 1.00 51.28 109 GLY A N 1
ATOM 831 C CA . GLY A 1 109 ? -51.437 1.672 74.908 1.00 51.28 109 GLY A CA 1
AT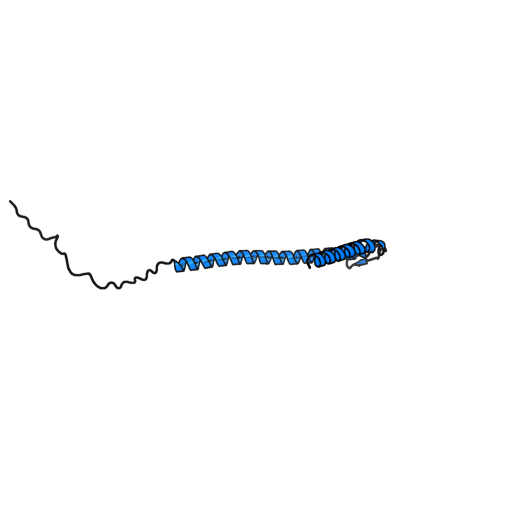OM 832 C C . GLY A 1 109 ? -52.251 0.440 75.281 1.00 51.28 109 GLY A C 1
ATOM 833 O O . GLY A 1 109 ? -53.425 0.382 74.945 1.00 51.28 109 GLY A O 1
ATOM 834 N N . ALA A 1 110 ? -51.634 -0.522 75.968 1.00 49.81 110 ALA A N 1
ATOM 835 C 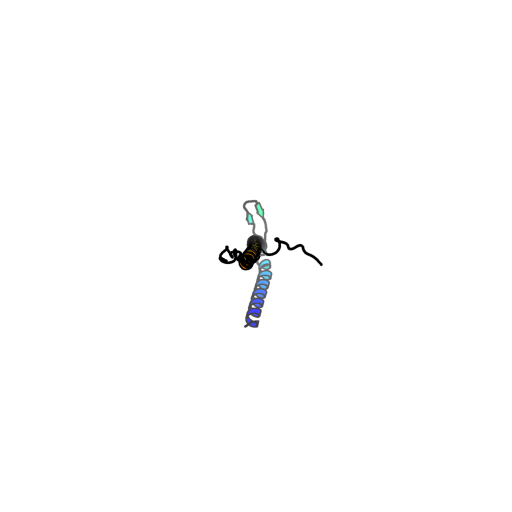CA . ALA A 1 110 ? -52.223 -1.336 77.040 1.00 49.81 110 A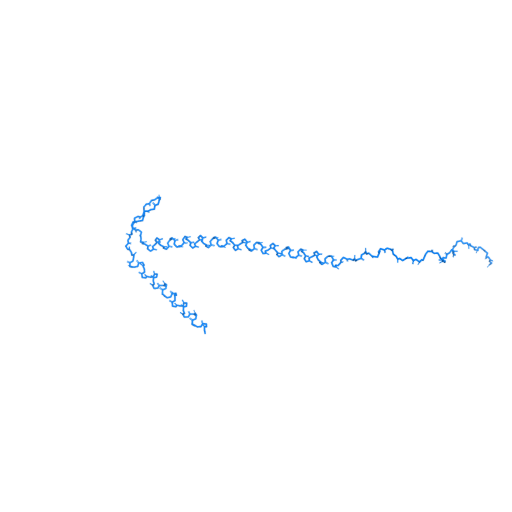LA A CA 1
ATOM 836 C C . ALA A 1 110 ? -51.245 -2.472 77.363 1.00 49.81 110 ALA A C 1
ATOM 838 O O . ALA A 1 110 ? -50.761 -3.116 76.439 1.00 49.81 110 ALA A O 1
ATOM 839 N N . VAL A 1 111 ? -51.047 -2.754 78.655 1.00 52.03 111 VAL A N 1
ATOM 840 C CA . VAL A 1 111 ? -50.212 -3.840 79.210 1.00 52.03 111 VAL A CA 1
ATOM 841 C C . VAL A 1 111 ? -48.707 -3.513 79.080 1.00 52.03 111 VAL A C 1
ATOM 843 O O . VAL A 1 111 ? -48.166 -3.475 77.989 1.00 52.03 111 VAL A O 1
ATOM 846 N N . GLU A 1 112 ? -47.943 -3.155 80.110 1.00 49.66 112 GLU A N 1
ATOM 847 C CA . GLU A 1 112 ? -47.958 -3.658 81.481 1.00 49.66 112 GLU A CA 1
ATOM 848 C C . GLU A 1 112 ? -47.192 -2.671 82.387 1.00 49.66 112 GLU A C 1
ATOM 850 O O . GLU A 1 112 ? -45.964 -2.623 82.415 1.00 49.66 112 GLU A O 1
ATOM 855 N N . LEU A 1 113 ? -47.944 -1.833 83.103 1.00 53.25 113 LEU A N 1
ATOM 856 C CA . LEU A 1 113 ? -47.502 -1.107 84.296 1.00 53.25 113 LEU A CA 1
ATOM 857 C C . LEU A 1 113 ? -47.582 -2.074 85.491 1.00 53.25 113 LEU A C 1
ATOM 859 O O . LEU A 1 113 ? -48.391 -1.872 86.391 1.00 53.25 113 LEU A O 1
ATOM 863 N N . GLU A 1 114 ? -46.806 -3.159 85.479 1.00 54.78 114 GLU A N 1
ATOM 864 C CA . GLU A 1 114 ? -46.864 -4.187 86.535 1.00 54.78 114 GLU A CA 1
ATOM 865 C C . GLU A 1 114 ? -45.472 -4.701 86.921 1.00 54.78 114 GLU A C 1
ATOM 867 O O . GLU A 1 114 ? -45.204 -5.894 86.973 1.00 54.78 114 GLU A O 1
ATOM 872 N N . SER A 1 115 ? -44.537 -3.791 87.197 1.00 52.34 115 SER A N 1
ATOM 873 C CA . SER A 1 115 ? -43.288 -4.186 87.865 1.00 52.34 115 SER A CA 1
ATOM 874 C C . SER A 1 115 ? -42.789 -3.200 88.921 1.00 52.34 115 SER A C 1
ATOM 876 O O . SER A 1 115 ? -41.669 -3.368 89.393 1.00 52.34 115 SER A O 1
ATOM 878 N N . ASP A 1 116 ? -43.582 -2.184 89.292 1.00 52.09 116 ASP A N 1
ATOM 879 C CA . ASP A 1 116 ? -43.097 -1.067 90.125 1.00 52.09 116 ASP A CA 1
ATOM 880 C C . ASP A 1 116 ? -44.014 -0.664 91.297 1.00 52.09 116 ASP A C 1
ATOM 882 O O . ASP A 1 116 ? -43.929 0.445 91.813 1.00 52.09 116 ASP A O 1
ATOM 886 N N . LEU A 1 117 ? -44.894 -1.555 91.769 1.00 55.53 117 LEU A N 1
ATOM 887 C CA . LEU A 1 117 ? -45.624 -1.341 93.026 1.00 55.53 117 LEU A CA 1
ATOM 888 C C . LEU A 1 117 ? -45.610 -2.624 93.853 1.00 55.53 117 LEU A C 1
ATOM 890 O O . LEU A 1 117 ? -46.191 -3.641 93.485 1.00 55.53 117 LEU A O 1
ATOM 894 N N . GLY A 1 118 ? -44.854 -2.567 94.946 1.00 49.59 118 GLY A N 1
ATOM 895 C CA . GLY A 1 118 ? -44.441 -3.730 95.707 1.00 49.59 118 GLY A CA 1
ATOM 896 C C . GLY A 1 118 ? -45.497 -4.313 96.632 1.00 49.59 118 GLY A C 1
ATOM 897 O O . GLY A 1 118 ? -46.507 -3.692 96.945 1.00 49.59 118 GLY A O 1
ATOM 898 N N . LEU A 1 119 ? -45.159 -5.485 97.162 1.00 52.44 119 LEU A N 1
ATOM 899 C CA . LEU A 1 119 ? -45.617 -5.935 98.465 1.00 52.44 119 LEU A CA 1
ATOM 900 C C . LEU A 1 119 ? -44.446 -6.604 99.186 1.00 52.44 119 LEU A C 1
ATOM 902 O O . LEU A 1 119 ? -44.079 -7.748 98.929 1.00 52.44 119 LEU A O 1
ATOM 906 N N . GLU A 1 120 ? -43.870 -5.838 100.109 1.00 58.56 120 GLU A N 1
ATOM 907 C CA . GLU A 1 120 ? -43.391 -6.381 101.372 1.00 58.56 120 GLU A CA 1
ATOM 908 C C . GLU A 1 120 ? -44.493 -7.186 102.090 1.00 58.56 120 GLU A C 1
ATOM 910 O O . GLU A 1 120 ? -45.683 -6.903 101.934 1.00 58.56 120 GLU A O 1
ATOM 915 N N . ARG A 1 121 ? -44.029 -8.064 102.996 1.00 47.38 121 ARG A N 1
ATOM 916 C CA . ARG A 1 121 ? -44.713 -8.976 103.943 1.00 47.38 121 ARG A CA 1
ATOM 917 C C . ARG A 1 121 ? -44.755 -10.416 103.421 1.00 47.38 121 ARG A C 1
ATOM 919 O O . ARG A 1 121 ? -45.431 -10.700 102.450 1.00 47.38 121 ARG A O 1
ATOM 926 N N . GLY A 1 122 ? -44.068 -11.391 104.007 1.00 57.88 122 GLY A N 1
ATOM 927 C CA . GLY A 1 122 ? -43.565 -11.518 105.371 1.00 57.88 122 GLY A CA 1
ATOM 928 C C . GLY A 1 122 ? -44.216 -12.739 106.012 1.00 57.88 122 GLY A C 1
ATOM 929 O O . GLY A 1 122 ? -45.417 -12.691 106.251 1.00 57.88 122 GLY A O 1
ATOM 930 N N . SER A 1 123 ? -43.424 -13.785 106.266 1.00 45.09 123 SER A N 1
ATOM 931 C CA . SER A 1 123 ? -43.538 -14.781 107.351 1.00 45.09 123 SER A CA 1
ATOM 932 C C . SER A 1 123 ? -42.572 -15.929 107.086 1.00 45.09 123 SER A C 1
ATOM 934 O O . SER A 1 123 ? -42.738 -16.565 106.020 1.00 45.09 123 SER A O 1
#

Radius of gyration: 43.45 Å; chains: 1; bounding box: 71×44×130 Å

Foldseek 3Di:
DVVVVVVVVVVVVVVVVVCVVVVCVVQQAFDWDDDPVGIDTGHRPVVVVVVVVVVVVVVVVVVVVVVVVVVVVVVVVVVVVVVVVVVVVVCVVPPPPPPPPDDPPDDPDDDDPPDPDDDDDDD

Secondary structure (DSSP, 8-state):
-HHHHHHHHHHHHHHHHHHHHHHHHHS-PEEEEEETTEEEEEEEHHHHHHHHHHHHHHHHHHHHHHHHHHHHHHHHHHHHHHHHHHHHHHHHHTS------S-----SS-S---SSS------

Sequence (123 aa):
MRLLRRSLWVIVIAALLYVGWRFPTENAEGIAISYLFGTFEAVPVWVALLAAFGIGALLATMASSLRVAKLGLTTRRYRKTVNDLEAEVHQLRNLPLSSDGGLTTGGAGAVELESDLGLERGS

pLDDT: mean 75.31, std 14.28, range [44.5, 93.81]